Protein AF-A0A9P4S1Q5-F1 (afdb_monomer)

Mean predicted aligned error: 3.34 Å

Structure (mmCIF, N/CA/C/O backbone):
data_AF-A0A9P4S1Q5-F1
#
_entry.id   AF-A0A9P4S1Q5-F1
#
loop_
_atom_site.group_PDB
_atom_site.id
_atom_site.type_symbol
_atom_site.label_atom_id
_atom_site.label_alt_id
_atom_site.label_comp_id
_atom_site.label_asym_id
_atom_site.label_entity_id
_atom_site.label_seq_id
_atom_site.pdbx_PDB_ins_code
_atom_site.Cartn_x
_atom_site.Cartn_y
_atom_site.Cartn_z
_atom_site.occupancy
_atom_site.B_iso_or_equiv
_atom_site.auth_seq_id
_atom_site.auth_comp_id
_atom_site.auth_asym_id
_atom_site.auth_atom_id
_atom_site.pdbx_PDB_model_num
ATOM 1 N N . MET A 1 1 ? -18.410 -1.944 2.516 1.00 78.75 1 MET A N 1
ATOM 2 C CA . MET A 1 1 ? -17.781 -1.131 1.447 1.00 78.75 1 MET A CA 1
ATOM 3 C C . MET A 1 1 ? -16.410 -1.736 1.125 1.00 78.75 1 MET A C 1
ATOM 5 O O . MET A 1 1 ? -15.978 -2.610 1.873 1.00 78.75 1 MET A O 1
ATOM 9 N N . ALA A 1 2 ? -15.753 -1.364 0.019 1.00 88.44 2 ALA A N 1
ATOM 10 C CA . ALA A 1 2 ? -14.489 -1.984 -0.407 1.00 88.44 2 ALA A CA 1
ATOM 11 C C . ALA A 1 2 ? -13.370 -0.950 -0.595 1.00 88.44 2 ALA A C 1
ATOM 13 O O . ALA A 1 2 ? -13.596 0.094 -1.205 1.00 88.44 2 ALA A O 1
ATOM 14 N N . PHE A 1 3 ? -12.181 -1.242 -0.065 1.00 93.31 3 PHE A N 1
ATOM 15 C CA . PHE A 1 3 ? -10.948 -0.517 -0.368 1.00 93.31 3 PHE A CA 1
ATOM 16 C C . PHE A 1 3 ? -10.227 -1.286 -1.469 1.00 93.31 3 PHE A C 1
ATOM 18 O O . PHE A 1 3 ? -9.939 -2.472 -1.309 1.00 93.31 3 PHE A O 1
ATOM 25 N N . VAL A 1 4 ? -10.004 -0.640 -2.610 1.00 94.56 4 VAL A N 1
ATOM 26 C CA . VAL A 1 4 ? -9.489 -1.305 -3.807 1.00 94.56 4 VAL A CA 1
ATOM 27 C C . VAL A 1 4 ? -8.123 -0.743 -4.149 1.00 94.56 4 VAL A C 1
ATOM 29 O O . VAL A 1 4 ? -7.960 0.468 -4.270 1.00 94.56 4 VAL A O 1
ATOM 32 N N . VAL A 1 5 ? -7.158 -1.637 -4.340 1.00 95.50 5 VAL A N 1
ATOM 33 C CA . VAL A 1 5 ? -5.835 -1.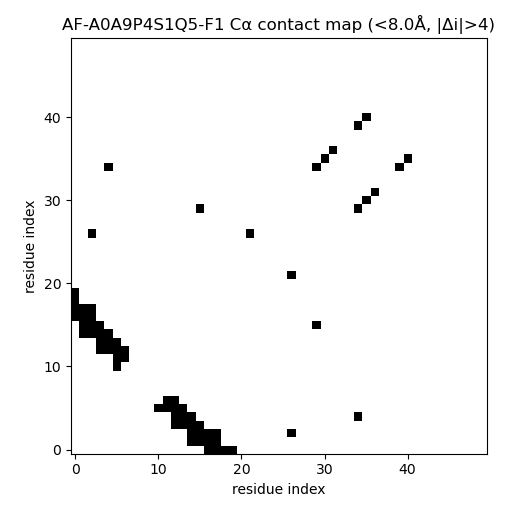298 -4.862 1.00 95.50 5 VAL A CA 1
ATOM 34 C C . VAL A 1 5 ? -5.664 -1.963 -6.214 1.00 95.50 5 VAL A C 1
ATOM 36 O O . VAL A 1 5 ? -5.966 -3.145 -6.372 1.00 95.50 5 VAL A O 1
ATOM 39 N N . VAL A 1 6 ? -5.185 -1.198 -7.191 1.00 95.88 6 VAL A N 1
ATOM 40 C CA . VAL A 1 6 ? -4.942 -1.686 -8.547 1.00 95.88 6 VAL A CA 1
ATOM 41 C C . VAL A 1 6 ? -3.451 -1.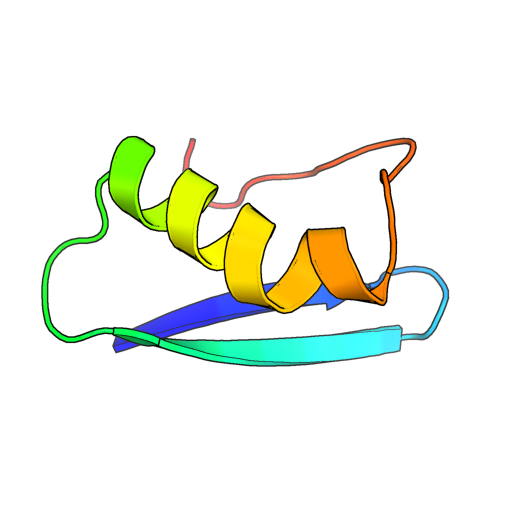620 -8.834 1.00 95.88 6 VAL A C 1
ATOM 43 O O . VAL A 1 6 ? -2.873 -0.535 -8.902 1.00 95.88 6 VAL A O 1
ATOM 46 N N . ASP A 1 7 ? -2.841 -2.783 -9.045 1.00 94.12 7 ASP A N 1
ATOM 47 C CA . ASP A 1 7 ? -1.523 -2.860 -9.661 1.00 94.12 7 ASP A CA 1
ATOM 48 C C . ASP A 1 7 ? -1.661 -2.601 -11.168 1.00 94.12 7 ASP A C 1
ATOM 50 O O . ASP A 1 7 ? -2.320 -3.344 -11.905 1.00 94.12 7 ASP A O 1
ATOM 54 N N . ARG A 1 8 ?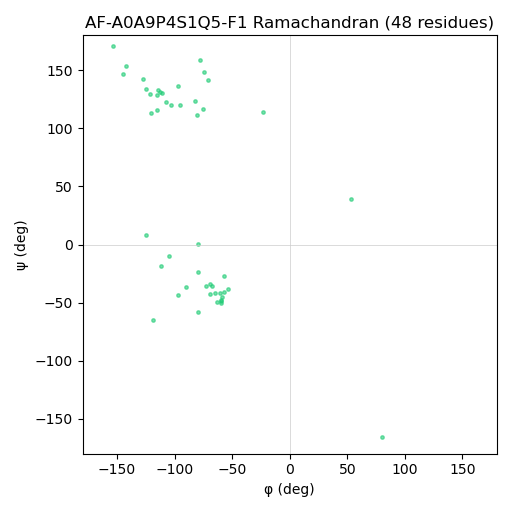 -1.033 -1.515 -11.625 1.00 92.94 8 ARG A N 1
ATOM 55 C CA . ARG A 1 8 ? -1.095 -1.063 -13.018 1.00 92.94 8 ARG A CA 1
ATOM 56 C C . ARG A 1 8 ? -0.167 -1.847 -13.943 1.00 92.94 8 ARG A C 1
ATOM 58 O O . ARG A 1 8 ? -0.454 -1.871 -15.147 1.00 92.94 8 ARG A O 1
ATOM 65 N N . LEU A 1 9 ? 0.890 -2.465 -13.409 1.00 91.44 9 LEU A N 1
ATOM 66 C CA . LEU A 1 9 ? 1.834 -3.273 -14.180 1.00 91.44 9 LEU A CA 1
ATOM 67 C C . LEU A 1 9 ? 1.245 -4.665 -14.426 1.00 91.44 9 LEU A C 1
ATOM 69 O O . LEU A 1 9 ? 1.016 -5.032 -15.576 1.00 91.44 9 LEU A O 1
ATOM 73 N N . GLY A 1 10 ? 0.906 -5.388 -13.356 1.00 89.44 10 GLY A N 1
ATOM 74 C CA . GLY A 1 10 ? 0.330 -6.734 -13.418 1.00 89.44 10 GLY A CA 1
ATOM 75 C C . GLY A 1 10 ? -1.169 -6.788 -13.732 1.00 89.44 10 GLY A C 1
ATOM 76 O O . GLY A 1 10 ? -1.735 -7.876 -13.781 1.00 89.44 10 GLY A O 1
ATOM 77 N N . LYS A 1 11 ? -1.825 -5.633 -13.934 1.00 92.50 11 LYS A N 1
ATOM 78 C CA . LYS A 1 11 ? -3.266 -5.505 -14.244 1.00 92.50 11 LYS A CA 1
ATOM 79 C C . LYS A 1 11 ? -4.168 -6.223 -13.236 1.00 92.50 11 LYS A C 1
ATOM 81 O O . LYS A 1 11 ? -5.183 -6.816 -13.600 1.00 92.50 11 LYS A O 1
ATOM 86 N N . ARG A 1 12 ? -3.809 -6.157 -11.953 1.00 93.94 12 ARG A N 1
ATOM 87 C CA . ARG A 1 12 ? -4.493 -6.887 -10.883 1.00 93.94 12 ARG A CA 1
ATOM 88 C C . ARG A 1 12 ? -5.216 -5.939 -9.937 1.00 93.94 12 ARG A C 1
ATOM 90 O O . ARG A 1 12 ? -4.621 -4.994 -9.430 1.00 93.94 12 ARG A O 1
ATOM 97 N N . ALA A 1 13 ? -6.479 -6.241 -9.649 1.00 95.81 13 ALA A N 1
ATOM 98 C CA . ALA A 1 13 ? -7.245 -5.576 -8.601 1.00 95.81 13 ALA A CA 1
ATOM 99 C C . ALA A 1 13 ? -7.230 -6.406 -7.309 1.00 95.81 13 ALA A C 1
ATOM 101 O O . ALA A 1 13 ? -7.402 -7.627 -7.333 1.00 95.81 13 ALA A O 1
ATOM 102 N N . ILE A 1 14 ? -7.033 -5.732 -6.179 1.00 95.19 14 ILE A N 1
ATOM 103 C CA . ILE A 1 14 ? -7.069 -6.302 -4.833 1.00 95.19 14 ILE A CA 1
ATOM 104 C C . ILE A 1 14 ? -8.158 -5.560 -4.068 1.00 95.19 14 ILE A C 1
ATOM 106 O O . ILE A 1 14 ? -8.035 -4.364 -3.807 1.00 95.19 14 ILE A O 1
ATOM 110 N N . SER A 1 15 ? -9.233 -6.263 -3.722 1.00 95.31 15 SER A N 1
ATOM 111 C CA . SER A 1 15 ? -10.356 -5.701 -2.971 1.00 95.31 15 SER A CA 1
ATOM 112 C C . SER A 1 15 ? -10.290 -6.149 -1.516 1.00 95.31 15 SER A C 1
ATOM 114 O O . SER A 1 15 ? -10.341 -7.343 -1.227 1.00 95.31 15 SER A O 1
ATOM 116 N N . LEU A 1 16 ? -10.197 -5.188 -0.600 1.00 93.44 16 LEU A N 1
ATOM 117 C CA . LEU A 1 16 ? -10.162 -5.418 0.840 1.00 93.44 16 LEU A CA 1
ATOM 118 C C . LEU A 1 16 ? -11.499 -4.977 1.459 1.00 93.44 16 LEU A C 1
ATOM 120 O O . LEU A 1 16 ? -11.907 -3.822 1.272 1.00 93.44 16 LEU A O 1
ATOM 124 N N . PRO A 1 17 ? -12.217 -5.871 2.166 1.00 91.62 17 PRO A N 1
ATOM 125 C CA . PRO A 1 17 ? -13.482 -5.517 2.796 1.00 91.62 17 PRO A CA 1
ATOM 126 C C . PRO A 1 17 ? -13.253 -4.584 3.991 1.00 91.62 17 PRO A C 1
ATOM 128 O O . PRO A 1 17 ? -12.319 -4.775 4.768 1.00 91.62 17 PRO A O 1
ATOM 131 N N . TYR A 1 18 ? -14.141 -3.603 4.171 1.00 88.75 18 TYR A N 1
ATOM 132 C CA . TYR A 1 18 ? -14.162 -2.762 5.368 1.00 88.75 18 TYR A CA 1
ATOM 133 C C . TYR A 1 18 ? -15.593 -2.418 5.808 1.00 88.75 18 TYR A C 1
ATOM 135 O O . TYR A 1 18 ? -16.541 -2.415 5.009 1.00 88.75 18 TYR A O 1
ATOM 143 N N . THR A 1 19 ? -15.748 -2.159 7.108 1.00 79.75 19 THR A N 1
ATOM 144 C CA . THR A 1 19 ? -17.052 -2.113 7.783 1.00 79.75 19 THR A CA 1
ATOM 145 C C . THR A 1 19 ? -17.717 -0.732 7.796 1.00 79.75 19 THR A C 1
ATOM 147 O O . THR A 1 19 ? -18.938 -0.687 7.688 1.00 79.75 19 THR A O 1
ATOM 150 N N . LYS A 1 20 ? -16.972 0.378 7.926 1.00 73.69 20 LYS A N 1
ATOM 151 C CA . LYS A 1 20 ? -17.485 1.771 8.028 1.00 73.69 20 LYS A CA 1
ATOM 152 C C . LYS A 1 20 ? -16.446 2.789 7.529 1.00 73.69 20 LYS A C 1
ATOM 154 O O . LYS A 1 20 ? -15.312 2.377 7.315 1.00 73.69 20 LYS A O 1
ATOM 159 N N . ASP A 1 21 ? -16.822 4.066 7.373 1.00 79.12 21 ASP A N 1
ATOM 160 C CA . ASP A 1 21 ? -15.987 5.185 6.880 1.00 79.12 21 ASP A CA 1
ATOM 161 C C . ASP A 1 21 ? -14.479 4.977 7.056 1.00 79.12 21 ASP A C 1
ATOM 163 O O . ASP A 1 21 ? -13.946 4.897 8.167 1.00 79.12 21 ASP A O 1
ATOM 167 N N . ILE A 1 22 ? -13.789 4.859 5.924 1.00 86.25 22 ILE A N 1
ATOM 168 C CA . ILE A 1 22 ? -12.357 4.612 5.903 1.00 86.25 22 ILE A CA 1
ATOM 169 C C . ILE A 1 22 ? -11.616 5.932 6.134 1.00 86.25 22 ILE A C 1
ATOM 171 O O . ILE A 1 22 ? -11.642 6.833 5.303 1.00 86.25 22 ILE A O 1
ATOM 175 N N . SER A 1 23 ? -10.952 6.065 7.282 1.00 89.81 23 SER A N 1
ATOM 176 C CA . SER A 1 23 ? -10.029 7.181 7.510 1.00 89.81 23 SER A CA 1
ATOM 177 C C . SER A 1 23 ? -8.694 6.927 6.809 1.00 89.81 23 SER A C 1
ATOM 179 O O . SER A 1 23 ? -8.316 5.773 6.588 1.00 89.81 23 SER A O 1
ATOM 181 N N . ALA A 1 24 ? -7.923 7.986 6.538 1.00 90.19 24 ALA A N 1
ATOM 182 C CA . ALA A 1 24 ? -6.585 7.867 5.949 1.00 90.19 24 ALA A CA 1
ATOM 183 C C . ALA A 1 24 ? -5.677 6.906 6.744 1.00 90.19 24 ALA A C 1
ATOM 185 O O . ALA A 1 24 ? -4.961 6.090 6.167 1.00 90.19 24 ALA A O 1
ATOM 186 N N . LYS A 1 25 ? -5.767 6.927 8.082 1.00 91.94 25 LYS A N 1
ATOM 187 C CA . LYS A 1 25 ? -5.015 6.015 8.958 1.00 91.94 25 LYS A CA 1
ATOM 188 C C . LYS A 1 25 ? -5.429 4.553 8.767 1.00 91.94 25 LYS A C 1
ATOM 190 O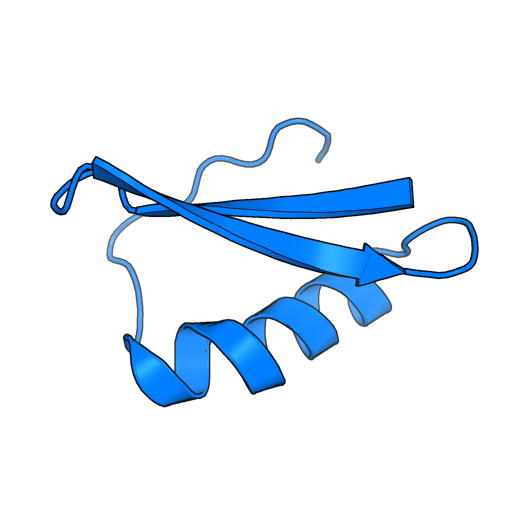 O . LYS A 1 25 ? -4.571 3.674 8.750 1.00 91.94 25 LYS A O 1
ATOM 195 N N . VAL A 1 26 ? -6.729 4.286 8.631 1.00 91.81 26 VAL A N 1
ATOM 196 C CA . VAL A 1 26 ? -7.244 2.927 8.396 1.00 91.81 26 VAL A CA 1
ATOM 197 C C . VAL A 1 26 ? -6.866 2.446 6.994 1.00 91.81 26 VAL A C 1
ATOM 199 O O . VAL A 1 26 ? -6.407 1.315 6.861 1.00 91.81 26 VAL A O 1
ATOM 202 N N . ALA A 1 27 ? -6.973 3.302 5.973 1.00 92.38 27 ALA A N 1
ATOM 203 C CA . ALA A 1 27 ? -6.538 2.989 4.611 1.00 92.38 27 ALA A CA 1
ATOM 204 C C . ALA A 1 27 ? -5.041 2.654 4.547 1.00 92.38 27 ALA A C 1
ATOM 206 O O . ALA A 1 27 ? -4.670 1.619 3.998 1.00 92.38 27 ALA A O 1
ATOM 207 N N . ALA A 1 28 ? -4.189 3.476 5.169 1.00 92.81 28 ALA A N 1
ATOM 208 C CA . ALA A 1 28 ? -2.749 3.238 5.223 1.00 92.81 28 ALA A CA 1
ATOM 209 C C . ALA A 1 28 ? -2.413 1.914 5.922 1.00 92.81 28 ALA A C 1
ATOM 211 O O . ALA A 1 28 ? -1.581 1.152 5.432 1.00 92.81 28 ALA A O 1
ATOM 212 N N . LYS A 1 29 ? -3.100 1.602 7.030 1.00 94.38 29 LYS A N 1
ATOM 213 C CA . LYS A 1 29 ? -2.933 0.329 7.740 1.00 94.38 29 LYS A CA 1
ATOM 214 C C . LYS A 1 29 ? -3.341 -0.864 6.868 1.00 94.38 29 LYS A C 1
ATOM 216 O O . LYS A 1 29 ? -2.557 -1.798 6.726 1.00 94.38 29 LYS A O 1
ATOM 221 N N . LEU A 1 30 ? -4.518 -0.810 6.239 1.00 94.25 30 LEU A N 1
ATOM 222 C CA . LEU A 1 30 ? -4.998 -1.866 5.339 1.00 94.25 30 LEU A CA 1
ATOM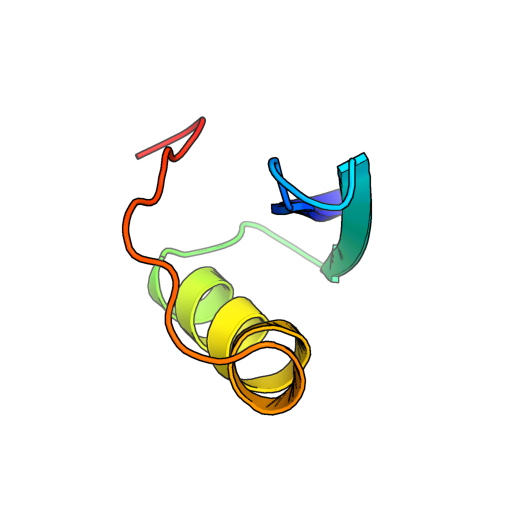 223 C C . LEU A 1 30 ? -4.037 -2.084 4.166 1.00 94.25 30 LEU A C 1
ATOM 225 O O . LEU A 1 30 ? -3.698 -3.223 3.844 1.00 94.25 30 LEU A O 1
ATOM 229 N N . TYR A 1 31 ? -3.570 -0.996 3.553 1.00 95.19 31 TYR A N 1
ATOM 230 C CA . TYR A 1 31 ? -2.583 -1.052 2.484 1.00 95.19 31 TYR A CA 1
ATOM 231 C C . TYR A 1 31 ? -1.277 -1.702 2.952 1.00 95.19 31 TYR A C 1
ATOM 233 O O . TYR A 1 31 ? -0.785 -2.624 2.301 1.00 95.19 31 TYR A O 1
ATOM 241 N N . TYR A 1 32 ? -0.738 -1.273 4.095 1.00 96.50 32 TYR A N 1
ATOM 242 C CA . TYR A 1 32 ? 0.510 -1.802 4.640 1.00 96.50 32 TYR A CA 1
ATOM 243 C C . TYR A 1 32 ? 0.425 -3.311 4.924 1.00 96.50 32 TYR A C 1
ATOM 245 O O . TYR A 1 32 ? 1.266 -4.087 4.467 1.00 96.50 32 TYR A O 1
ATOM 253 N N . GLU A 1 33 ? -0.623 -3.737 5.634 1.00 96.00 33 GLU A N 1
ATOM 254 C CA . GLU A 1 33 ? -0.776 -5.111 6.131 1.00 96.00 33 GLU A CA 1
ATOM 255 C C . GLU A 1 33 ? -1.105 -6.128 5.027 1.00 96.00 33 GLU A C 1
ATOM 257 O O . GLU A 1 33 ? -0.639 -7.277 5.075 1.00 96.00 33 GLU A O 1
ATOM 262 N N . HIS A 1 34 ? -1.898 -5.718 4.033 1.00 95.81 34 HIS A N 1
ATOM 263 C CA . HIS A 1 34 ? -2.465 -6.633 3.038 1.00 95.81 34 HIS A CA 1
ATOM 264 C C . HIS A 1 34 ? -1.918 -6.457 1.621 1.00 95.81 34 HIS A C 1
ATOM 266 O O . HIS A 1 34 ? -2.069 -7.374 0.815 1.00 95.81 34 HIS A O 1
ATOM 272 N N . VAL A 1 35 ? -1.292 -5.322 1.299 1.00 95.94 35 VAL A N 1
ATOM 273 C CA . VAL A 1 35 ? -0.755 -5.061 -0.045 1.00 95.94 35 VAL A CA 1
ATOM 274 C C . VAL A 1 35 ? 0.754 -4.863 0.009 1.00 95.94 35 VAL A C 1
ATOM 276 O O . VAL A 1 35 ? 1.488 -5.705 -0.503 1.00 95.94 35 VAL A O 1
ATOM 279 N N . TRP A 1 36 ? 1.238 -3.812 0.670 1.00 96.50 36 TRP A N 1
ATOM 280 C CA . TRP A 1 36 ? 2.665 -3.470 0.687 1.00 96.50 36 TRP A CA 1
ATOM 281 C C . TRP A 1 36 ? 3.541 -4.613 1.212 1.00 96.50 36 TRP A C 1
ATOM 283 O O . TRP A 1 36 ? 4.565 -4.925 0.615 1.00 96.50 36 TRP A O 1
ATOM 293 N N . ARG A 1 37 ? 3.105 -5.313 2.268 1.00 96.38 37 ARG A N 1
ATOM 294 C CA . ARG A 1 37 ? 3.824 -6.480 2.808 1.00 96.38 37 ARG A CA 1
ATOM 295 C C . ARG A 1 37 ? 4.055 -7.601 1.781 1.00 96.38 37 ARG A C 1
ATOM 297 O O . ARG A 1 37 ? 4.994 -8.371 1.944 1.00 96.38 37 ARG A O 1
ATOM 304 N N . ILE A 1 38 ? 3.197 -7.721 0.766 1.00 95.19 38 ILE A N 1
ATOM 305 C CA . ILE A 1 38 ? 3.260 -8.784 -0.250 1.00 95.19 38 ILE A CA 1
ATOM 306 C C . ILE A 1 38 ? 3.971 -8.292 -1.515 1.00 95.19 38 ILE A C 1
ATOM 308 O O . ILE A 1 38 ? 4.782 -9.019 -2.078 1.00 95.19 38 ILE A O 1
ATOM 312 N N . TYR A 1 39 ? 3.657 -7.076 -1.966 1.00 93.25 39 TYR A N 1
ATOM 313 C CA . TYR A 1 39 ? 4.083 -6.563 -3.275 1.00 93.25 39 TYR A CA 1
ATOM 314 C C . TYR A 1 39 ? 5.215 -5.528 -3.202 1.00 93.25 39 TYR A C 1
ATOM 316 O O . TYR A 1 39 ? 5.792 -5.183 -4.229 1.00 93.25 39 TYR A O 1
A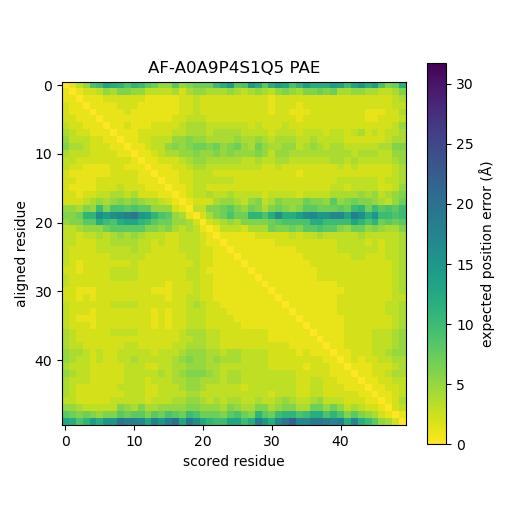TOM 324 N N . GLY A 1 40 ? 5.554 -5.043 -2.007 1.00 93.81 40 GLY A N 1
ATOM 325 C CA . GLY A 1 40 ? 6.600 -4.048 -1.792 1.00 93.81 40 GLY A CA 1
ATOM 326 C C . GLY A 1 40 ? 6.164 -2.608 -2.073 1.00 93.81 40 GLY A C 1
ATOM 327 O O . GLY A 1 40 ? 4.977 -2.275 -2.138 1.00 93.81 40 GLY A O 1
ATOM 328 N N . THR A 1 41 ? 7.159 -1.725 -2.183 1.00 94.38 41 THR A N 1
ATOM 329 C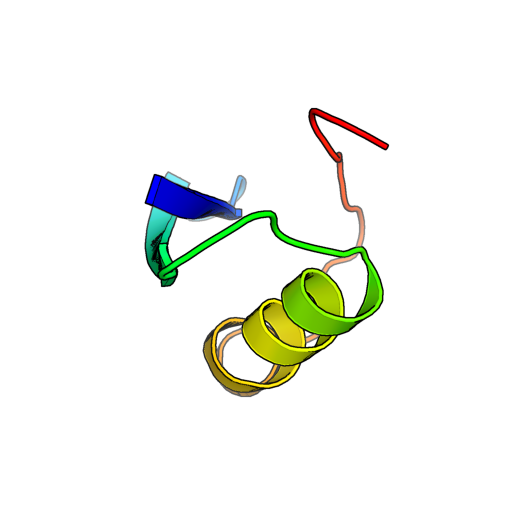 CA . THR A 1 41 ? 6.963 -0.280 -2.358 1.00 94.38 41 THR A CA 1
ATOM 330 C C . THR A 1 41 ? 6.695 0.063 -3.825 1.00 94.38 41 THR A C 1
ATOM 332 O O . THR A 1 41 ? 7.541 -0.235 -4.666 1.00 94.38 41 THR A O 1
ATOM 335 N N . PRO A 1 42 ? 5.568 0.720 -4.156 1.00 93.81 42 PRO A N 1
ATOM 336 C CA . PRO A 1 42 ? 5.326 1.204 -5.507 1.00 93.81 42 PRO A CA 1
ATOM 337 C C . PRO A 1 42 ? 6.176 2.448 -5.786 1.00 93.81 42 PRO A C 1
ATOM 339 O O . PRO A 1 42 ? 6.395 3.268 -4.897 1.00 93.81 42 PRO A O 1
ATOM 342 N N . GLU A 1 43 ? 6.583 2.641 -7.039 1.00 95.06 43 GLU A N 1
ATOM 343 C CA . GLU A 1 43 ? 7.269 3.872 -7.461 1.00 95.06 43 GLU A CA 1
ATOM 344 C C . GLU A 1 43 ? 6.332 5.086 -7.457 1.00 95.06 43 GLU A C 1
ATOM 346 O O . GLU A 1 43 ? 6.745 6.207 -7.174 1.00 95.06 43 GLU A O 1
ATOM 351 N N . THR A 1 44 ? 5.051 4.870 -7.777 1.00 95.19 44 THR A N 1
ATOM 352 C CA . THR A 1 44 ? 4.029 5.921 -7.821 1.00 95.19 44 THR A CA 1
ATOM 353 C C . THR A 1 44 ? 2.675 5.398 -7.352 1.00 95.19 44 THR A C 1
ATOM 355 O O . THR A 1 44 ? 2.309 4.250 -7.615 1.00 95.19 44 THR A O 1
ATOM 358 N N . ALA A 1 45 ? 1.899 6.265 -6.700 1.00 92.31 45 ALA A N 1
ATOM 359 C CA . ALA A 1 45 ? 0.533 5.988 -6.271 1.00 92.31 45 ALA A CA 1
ATOM 360 C C . ALA A 1 45 ? -0.412 7.091 -6.765 1.00 92.31 45 ALA A C 1
ATOM 362 O O . ALA A 1 45 ? -0.051 8.265 -6.788 1.00 92.31 45 ALA A O 1
ATOM 363 N N . ILE A 1 46 ? -1.623 6.697 -7.157 1.00 93.50 46 ILE A N 1
ATOM 364 C CA . ILE A 1 46 ? -2.725 7.604 -7.491 1.00 93.50 46 ILE A CA 1
ATOM 365 C C . ILE A 1 46 ? -3.877 7.244 -6.556 1.00 93.50 46 ILE A C 1
ATOM 367 O O . ILE A 1 46 ? -4.223 6.067 -6.440 1.00 93.50 46 ILE A O 1
ATOM 371 N N . LEU A 1 47 ? -4.445 8.242 -5.883 1.00 89.88 47 LEU A N 1
ATOM 372 C CA . LEU A 1 47 ? -5.545 8.077 -4.936 1.00 89.88 47 LEU A CA 1
ATOM 373 C C . LEU A 1 47 ? -6.813 8.709 -5.518 1.00 89.88 47 LEU A C 1
ATOM 375 O O . LEU A 1 47 ? -6.780 9.851 -5.961 1.00 89.88 47 LEU A O 1
ATOM 379 N N . ASP A 1 48 ? -7.921 7.967 -5.505 1.00 85.94 48 ASP A N 1
ATOM 380 C CA . ASP A 1 48 ? -9.230 8.416 -6.014 1.00 85.94 48 ASP A CA 1
ATOM 381 C C . ASP A 1 48 ? -9.833 9.551 -5.162 1.00 85.94 48 ASP A C 1
ATOM 383 O O . ASP A 1 48 ? -10.462 10.459 -5.693 1.00 85.94 48 ASP A O 1
ATOM 387 N N . ARG A 1 49 ? -9.633 9.527 -3.834 1.00 74.12 49 ARG A N 1
ATOM 388 C CA . ARG A 1 49 ? -10.388 10.388 -2.898 1.00 74.12 49 ARG A CA 1
ATOM 389 C C . ARG A 1 49 ? -9.578 11.277 -1.955 1.00 74.12 49 ARG A C 1
ATOM 391 O O . ARG A 1 49 ? -10.203 11.914 -1.117 1.00 74.12 49 ARG A O 1
ATOM 398 N N . GLY A 1 50 ? -8.257 11.365 -2.137 1.00 57.41 50 GLY A N 1
ATOM 399 C CA . GLY A 1 50 ? -7.378 12.243 -1.348 1.00 57.41 50 GLY A CA 1
ATOM 400 C C . GLY A 1 50 ? -7.169 11.777 0.085 1.00 57.41 50 GLY A C 1
ATOM 401 O O . GLY A 1 50 ? -8.096 11.925 0.906 1.00 57.41 50 GLY A O 1
#

Secondary structure (DSSP, 8-state):
-EEEEEETTTTEEEEEE-SS---HHHHHHHHIIIIIHHH---S----S--

Organism: NCBI:txid1346257

Sequence (50 aa):
MAFVVVDRLGKRAISLPYTKDISAKVAAKLYYEHVWRIYGTPETAILDRG

Foldseek 3Di:
DWDWDADPVVRDIDTDDDDDDQDPVNSVVCCVPPPCVVPNDDPDDDDPPD

Radius of gyration: 10.75 Å; Cα contac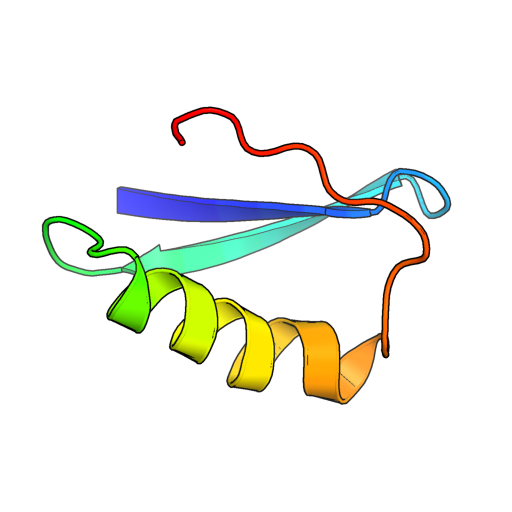ts (8 Å, |Δi|>4): 34; chains: 1; bounding box: 25×21×23 Å

pLDDT: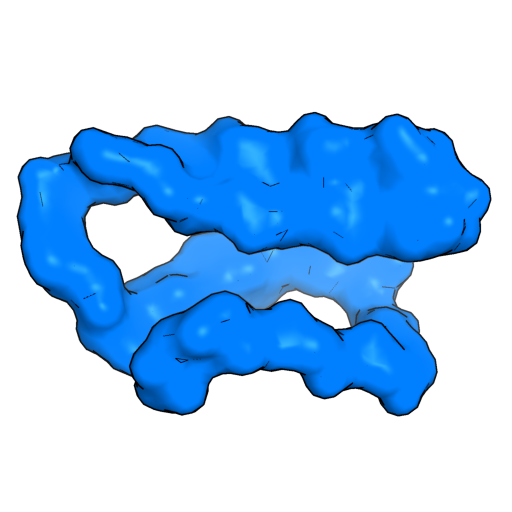 mean 90.87, std 7.28, range [57.41, 96.5]

Solvent-accessible surface area (backbone atoms only — not comparable to full-atom values): 3422 Å² total; per-residue (Å²): 96,75,52,72,49,71,44,81,85,80,70,42,78,48,78,43,83,48,91,67,89,80,46,72,70,54,49,52,48,52,42,45,73,73,41,35,72,78,75,48,86,73,95,75,86,86,74,96,81,124

Nearest PDB structures (foldseek):
  8xt3-assembly1_Lp  TM=3.045E-01  e=4.138E+00  Homo sapiens